Protein AF-A0A090QUG1-F1 (afdb_monomer)

Foldseek 3Di:
DLPFKDKDWADDPVCPPPTDIDIDGRDDPVVVVVVVVVVVVVCVVPDDPPPDD

Sequence (53 aa):
MQGSDGFFEIYSESYAAHPLVIKGAGAGKA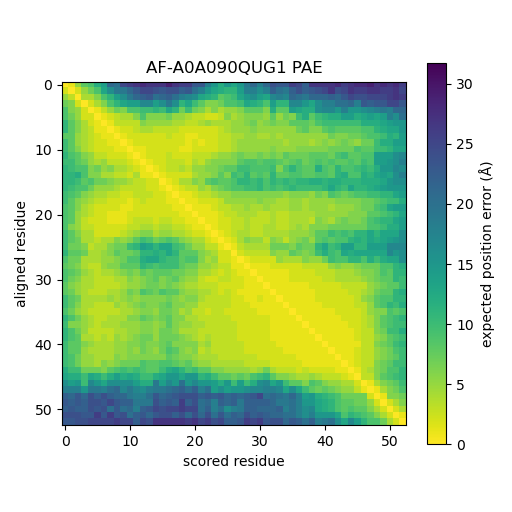VTARGLLSDIIKIAKSCPVVTYK

Mean predicted aligned error: 8.0 Å

Radius of gyration: 17.34 Å; Cα contacts (8 Å, |Δi|>4): 38; chains: 1; bounding box: 25×57×29 Å

Secondary structure (DSSP, 8-state):
--TTEEEEEE--GGGSSSPEEEEEE---HHHHHHHHHHHHHHHHHHS------

Solvent-accessible surface area (backbone atoms only — not comparable to full-atom values): 3415 Å² total; per-residue (Å²): 129,80,90,39,62,39,72,49,75,47,74,45,89,92,24,67,92,60,51,54,73,49,75,47,71,65,58,50,78,69,56,51,50,52,52,54,52,53,52,53,53,50,50,66,68,68,51,76,81,80,75,79,126

Organism: Nonlabens ulvanivorans (NCBI:txid906888)

Nearest PDB structures (foldseek):
  2efw-assembly2_F  TM=3.730E-01  e=2.631E+00  Bacillus subtilis
  7kdc-assembly2_D  TM=3.167E-01  e=2.302E+00  Mus musculus
  4v5o-assembly2_BZ  TM=3.776E-01  e=3.677E+00  Tetrahymena thermophila
  8gbs-assembly1_A1  TM=3.613E-01  e=5.492E+00  Dolichospermum flos-aquae

pLDDT: mean 83.22, std 12.73, range [44.19, 95.38]

InterPro domains:
  IPR001342 Homoserine dehydrogenase, catalytic [PF00742] (2-41)
  IPR011147 Bifunctional aspartokinase/homoserine dehydrogenase, homoserine dehydrogenase domain [PTHR43070] (1-47)

Structure (mmCIF, N/CA/C/O backbone):
data_AF-A0A090QUG1-F1
#
_entry.id   AF-A0A090QUG1-F1
#
loop_
_atom_site.group_PDB
_atom_site.id
_atom_site.type_symbol
_atom_site.label_atom_id
_atom_site.label_alt_id
_atom_site.label_comp_id
_atom_site.label_asym_id
_atom_site.label_entity_id
_atom_site.label_seq_id
_atom_site.pdbx_PDB_ins_code
_atom_site.Cartn_x
_atom_site.Cartn_y
_atom_site.Cartn_z
_atom_site.occupancy
_atom_site.B_iso_or_equiv
_atom_site.auth_seq_id
_atom_site.auth_comp_id
_atom_site.auth_asym_id
_atom_site.auth_atom_id
_atom_site.pdbx_PDB_model_num
ATOM 1 N N . MET A 1 1 ? 5.987 -19.707 -4.911 1.00 44.19 1 MET A N 1
ATOM 2 C CA . MET A 1 1 ? 5.989 -18.618 -3.912 1.00 44.19 1 MET A CA 1
ATOM 3 C C . MET A 1 1 ? 6.535 -17.370 -4.601 1.00 44.19 1 MET A C 1
ATOM 5 O O . MET A 1 1 ? 7.731 -17.308 -4.851 1.00 44.19 1 MET A O 1
ATOM 9 N N . GLN A 1 2 ? 5.669 -16.456 -5.052 1.00 55.91 2 GLN A N 1
ATOM 10 C CA . GLN A 1 2 ? 6.082 -15.184 -5.668 1.00 55.91 2 GLN A CA 1
ATOM 11 C C . GLN A 1 2 ? 6.565 -14.267 -4.532 1.00 55.91 2 GLN A C 1
ATOM 13 O O . GLN A 1 2 ? 5.782 -13.631 -3.843 1.00 55.91 2 GLN A O 1
ATOM 18 N N . GLY A 1 3 ? 7.864 -14.348 -4.234 1.00 57.00 3 GLY A N 1
ATOM 19 C CA . GLY A 1 3 ? 8.459 -14.008 -2.933 1.00 57.00 3 GLY A CA 1
ATOM 20 C C . GLY A 1 3 ? 8.549 -12.529 -2.555 1.00 57.00 3 GLY A C 1
ATOM 21 O O . GLY A 1 3 ? 9.432 -12.183 -1.780 1.00 57.00 3 GLY A O 1
ATOM 22 N N . 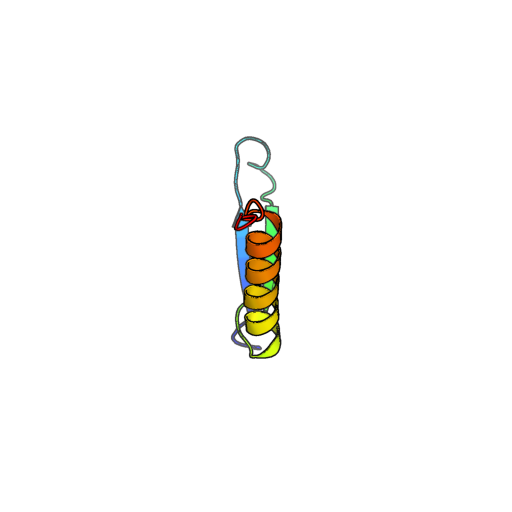SER A 1 4 ? 7.692 -11.658 -3.086 1.00 61.09 4 SER A N 1
ATOM 23 C CA . SER A 1 4 ? 7.715 -10.233 -2.742 1.00 61.09 4 SER A CA 1
ATOM 24 C C . SER A 1 4 ? 6.341 -9.610 -2.495 1.00 61.09 4 SER A C 1
ATOM 26 O O . SER A 1 4 ? 6.268 -8.398 -2.282 1.00 61.09 4 SER A O 1
ATOM 28 N N . ASP A 1 5 ? 5.259 -10.384 -2.523 1.00 72.62 5 ASP A N 1
ATOM 29 C CA . ASP A 1 5 ? 3.952 -9.854 -2.141 1.00 72.62 5 ASP A CA 1
ATOM 30 C C . ASP A 1 5 ? 3.926 -9.571 -0.636 1.00 72.62 5 ASP A C 1
ATOM 32 O O . ASP A 1 5 ? 4.246 -10.428 0.187 1.00 72.62 5 ASP A O 1
ATOM 36 N N . GLY A 1 6 ? 3.585 -8.333 -0.289 1.00 79.25 6 GLY A N 1
ATOM 37 C CA . GLY A 1 6 ? 3.403 -7.872 1.077 1.00 79.25 6 GLY A CA 1
ATOM 38 C C . GLY A 1 6 ? 1.921 -7.753 1.412 1.00 79.25 6 GLY A C 1
ATOM 39 O O . GLY A 1 6 ? 1.070 -7.553 0.538 1.00 79.25 6 GLY A O 1
ATOM 40 N N . PHE A 1 7 ? 1.604 -7.852 2.697 1.00 87.94 7 PHE A N 1
ATOM 41 C CA . PHE A 1 7 ? 0.281 -7.521 3.196 1.00 87.94 7 PHE A CA 1
ATOM 42 C C . PHE A 1 7 ? 0.370 -6.788 4.529 1.00 87.94 7 PHE A C 1
ATOM 44 O O . PHE A 1 7 ? 1.281 -7.024 5.319 1.00 87.94 7 PHE A O 1
ATOM 51 N N . PHE A 1 8 ? -0.589 -5.898 4.755 1.00 88.44 8 PHE A N 1
ATOM 52 C CA . PHE A 1 8 ? -0.734 -5.122 5.976 1.00 88.44 8 PHE A CA 1
ATOM 53 C C . PHE A 1 8 ? -2.171 -5.239 6.464 1.00 88.44 8 PHE A C 1
ATOM 55 O O . 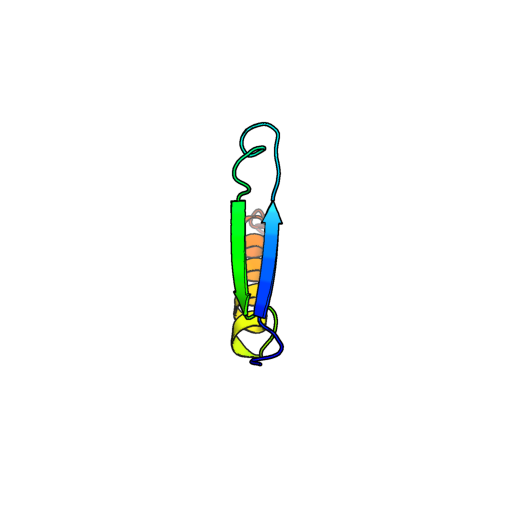PHE A 1 8 ? -3.111 -5.114 5.677 1.00 88.44 8 PHE A O 1
ATOM 62 N N . GLU A 1 9 ? -2.331 -5.452 7.762 1.00 92.62 9 GLU A N 1
ATOM 63 C CA . GLU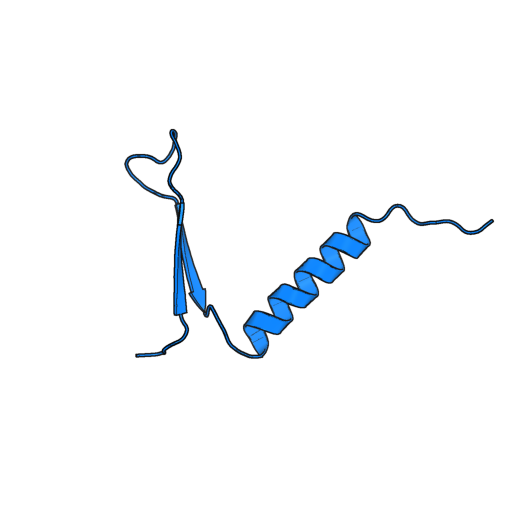 A 1 9 ? -3.624 -5.433 8.435 1.00 92.62 9 GLU A CA 1
ATOM 64 C C . GLU A 1 9 ? -3.640 -4.237 9.376 1.00 92.62 9 GLU A C 1
ATOM 66 O O . GLU A 1 9 ? -2.817 -4.131 10.287 1.00 92.62 9 GLU A O 1
ATOM 71 N N . ILE A 1 10 ? -4.543 -3.301 9.113 1.00 93.56 10 ILE A N 1
ATOM 72 C CA . ILE A 1 10 ? -4.675 -2.077 9.891 1.00 93.56 10 ILE A CA 1
ATOM 73 C C . ILE A 1 10 ? -5.880 -2.245 10.807 1.00 93.56 10 ILE A C 1
ATOM 75 O O . ILE A 1 10 ? -7.020 -2.347 10.348 1.00 93.56 10 ILE A O 1
ATOM 79 N N . TYR A 1 11 ? -5.605 -2.252 12.107 1.00 94.19 11 TYR A N 1
ATOM 80 C CA . TYR A 1 11 ? -6.606 -2.302 13.162 1.00 94.19 11 TYR A CA 1
ATOM 81 C C . TYR A 1 11 ? -6.835 -0.891 13.706 1.00 94.19 11 TYR A C 1
ATOM 83 O O . TYR A 1 11 ? -5.891 -0.133 13.930 1.00 94.19 11 TYR A O 1
ATOM 91 N N . SER A 1 12 ? -8.093 -0.539 13.937 1.00 93.19 12 SER A N 1
ATOM 92 C CA . SER A 1 12 ? -8.479 0.653 14.692 1.00 93.19 12 SER A CA 1
ATOM 93 C C . SER A 1 12 ? -9.723 0.347 15.517 1.00 93.19 12 SER A C 1
ATOM 95 O O . SER A 1 12 ? -10.338 -0.703 15.330 1.00 93.19 12 SER A O 1
ATOM 97 N N . GLU A 1 13 ? -10.121 1.256 16.407 1.00 91.06 13 GLU A N 1
ATOM 98 C CA . GLU A 1 13 ? -11.318 1.087 17.244 1.00 91.06 13 GLU A CA 1
ATOM 99 C C . GLU A 1 13 ? -12.574 0.766 16.415 1.00 91.06 13 GLU A C 1
ATOM 101 O O . GLU A 1 13 ? -13.357 -0.107 16.780 1.00 91.06 13 GLU A O 1
ATOM 106 N N . SER A 1 14 ? -12.732 1.399 15.248 1.00 89.25 14 SER A N 1
ATOM 107 C CA . SER A 1 14 ? -13.849 1.141 14.328 1.00 89.25 14 SER A CA 1
ATOM 108 C C . SER A 1 14 ? -13.714 -0.154 13.517 1.00 89.25 14 SER A C 1
ATOM 110 O O . SER A 1 14 ? -14.714 -0.657 13.013 1.00 89.25 14 SER A O 1
ATOM 112 N N . TYR A 1 15 ? -12.503 -0.699 13.381 1.00 88.25 15 TYR A N 1
ATOM 113 C CA . TYR A 1 15 ? -12.192 -1.888 12.574 1.00 88.25 15 TYR A CA 1
ATOM 114 C C . TYR A 1 15 ? -11.677 -3.057 13.434 1.00 88.25 15 TYR A C 1
ATOM 116 O O . TYR A 1 15 ? -10.936 -3.912 12.955 1.00 88.25 15 TYR A O 1
ATOM 124 N N . ALA A 1 16 ? -12.063 -3.112 14.715 1.00 80.12 16 ALA A N 1
ATOM 125 C CA . ALA A 1 16 ? -11.523 -4.077 15.676 1.00 80.12 16 ALA A CA 1
ATOM 126 C C . ALA A 1 16 ? -11.822 -5.547 15.314 1.00 80.12 16 ALA A C 1
ATOM 128 O O . ALA A 1 16 ? -10.949 -6.398 15.448 1.00 80.12 16 ALA A O 1
ATOM 129 N N . ALA A 1 17 ? -13.037 -5.848 14.839 1.00 88.31 17 ALA A N 1
ATOM 130 C CA . ALA A 1 17 ? -13.438 -7.211 14.462 1.00 88.31 17 ALA A CA 1
ATOM 131 C C . ALA A 1 17 ? -13.050 -7.586 13.019 1.00 88.31 17 ALA A C 1
ATOM 133 O O . ALA A 1 17 ? -12.862 -8.761 12.706 1.00 88.31 17 ALA A O 1
ATOM 134 N N . HIS A 1 18 ? -12.935 -6.589 12.140 1.00 91.19 18 HIS A N 1
ATOM 135 C CA . HIS A 1 18 ? -12.622 -6.764 10.725 1.00 91.19 18 HIS A CA 1
ATOM 136 C C . HIS A 1 18 ? -11.591 -5.706 10.305 1.00 91.19 18 HIS A C 1
ATOM 138 O O . HIS A 1 18 ? -11.989 -4.590 9.960 1.00 91.19 18 HIS A O 1
ATOM 144 N N . PRO A 1 19 ? -10.282 -6.025 10.356 1.00 91.44 19 PRO A N 1
ATOM 145 C CA . PRO A 1 19 ? -9.230 -5.072 10.026 1.00 91.44 19 PRO A CA 1
ATOM 146 C C . PRO A 1 19 ? -9.277 -4.683 8.551 1.00 91.44 19 PRO A C 1
ATOM 148 O O . PRO A 1 19 ? -9.689 -5.462 7.686 1.00 91.44 19 PRO A O 1
ATOM 151 N N . LEU A 1 20 ? -8.780 -3.487 8.245 1.00 93.06 20 LEU A N 1
ATOM 152 C CA . LEU A 1 20 ? -8.557 -3.090 6.864 1.00 93.06 20 LEU A CA 1
ATOM 153 C C . LEU A 1 20 ? -7.317 -3.818 6.336 1.00 93.06 20 LEU A C 1
ATOM 155 O O . LEU A 1 20 ? -6.205 -3.597 6.812 1.00 93.06 20 LEU A O 1
ATOM 159 N N . VAL A 1 21 ? -7.511 -4.674 5.337 1.00 90.75 21 VAL A N 1
ATOM 160 C CA . VAL A 1 21 ? -6.445 -5.504 4.774 1.00 90.75 21 VAL A CA 1
ATOM 161 C C . VAL A 1 21 ? -5.970 -4.931 3.439 1.00 90.75 21 VAL A C 1
ATOM 163 O O . VAL A 1 21 ? -6.741 -4.832 2.485 1.00 90.75 21 VAL A O 1
ATOM 166 N N . ILE A 1 22 ? -4.683 -4.599 3.351 1.00 90.62 22 ILE A N 1
ATOM 167 C CA . ILE A 1 22 ? -4.021 -4.131 2.127 1.00 90.62 22 ILE A CA 1
ATOM 168 C C . ILE A 1 22 ? -3.058 -5.224 1.667 1.00 90.62 22 ILE A C 1
ATOM 170 O O . ILE A 1 22 ? -2.164 -5.609 2.413 1.00 90.62 22 ILE A O 1
ATOM 174 N N . LYS A 1 23 ? -3.226 -5.728 0.439 1.00 88.69 23 LYS A N 1
ATOM 175 C CA . LYS A 1 23 ? -2.372 -6.768 -0.163 1.00 88.69 23 LYS A CA 1
ATOM 176 C C . LYS A 1 23 ? -1.837 -6.305 -1.509 1.00 88.69 23 LYS A C 1
ATOM 178 O O . LYS A 1 23 ? -2.566 -5.672 -2.272 1.00 88.69 23 LYS A O 1
ATOM 183 N N . GLY A 1 24 ? -0.603 -6.673 -1.829 1.00 85.19 24 GLY A N 1
ATOM 184 C CA . GLY A 1 24 ? -0.050 -6.471 -3.164 1.00 85.19 24 GLY A CA 1
ATOM 185 C C . GLY A 1 24 ? 1.453 -6.703 -3.234 1.00 85.19 24 GLY A C 1
ATOM 186 O O . GLY A 1 24 ? 2.105 -6.956 -2.227 1.00 85.19 24 GLY A O 1
ATOM 187 N N . ALA A 1 25 ? 2.010 -6.572 -4.435 1.00 84.75 25 ALA A N 1
ATOM 188 C CA . ALA A 1 25 ? 3.446 -6.680 -4.658 1.00 84.75 25 ALA A CA 1
ATOM 189 C C . ALA A 1 25 ? 4.206 -5.585 -3.894 1.00 84.75 25 ALA A C 1
ATOM 191 O O . ALA A 1 25 ? 4.084 -4.397 -4.197 1.00 84.75 25 ALA A O 1
ATOM 192 N N . GLY A 1 26 ? 4.991 -5.999 -2.898 1.00 73.81 26 GLY A N 1
ATOM 193 C CA . GLY A 1 26 ? 5.764 -5.127 -2.013 1.00 73.81 26 GLY A CA 1
ATOM 194 C C . GLY A 1 26 ? 7.126 -4.714 -2.574 1.00 73.81 26 GLY A C 1
ATOM 195 O O . GLY A 1 26 ? 7.708 -3.746 -2.092 1.00 73.81 26 GLY A O 1
ATOM 196 N N . ALA A 1 27 ? 7.635 -5.397 -3.606 1.00 77.00 27 ALA A N 1
ATOM 197 C CA . ALA A 1 27 ? 8.851 -4.998 -4.313 1.00 77.00 27 ALA A CA 1
ATOM 198 C C . ALA A 1 27 ? 8.843 -5.430 -5.787 1.00 77.00 27 ALA A C 1
ATOM 200 O O . ALA A 1 27 ? 8.162 -6.370 -6.199 1.00 77.00 27 ALA A O 1
ATOM 201 N N . GLY A 1 28 ? 9.606 -4.696 -6.598 1.00 82.69 28 GLY A N 1
ATOM 202 C CA . GLY A 1 28 ? 9.718 -4.891 -8.042 1.00 82.69 28 GLY A CA 1
ATOM 203 C C . GLY A 1 28 ? 9.875 -3.558 -8.770 1.00 82.69 28 GLY A C 1
ATOM 204 O O . GLY A 1 28 ? 9.306 -2.548 -8.364 1.00 82.69 28 GLY A O 1
ATOM 205 N N . LYS A 1 29 ? 10.632 -3.545 -9.876 1.00 86.12 29 LYS A N 1
ATOM 206 C CA . LYS A 1 29 ? 11.012 -2.305 -10.586 1.00 86.12 29 LYS A CA 1
ATOM 207 C C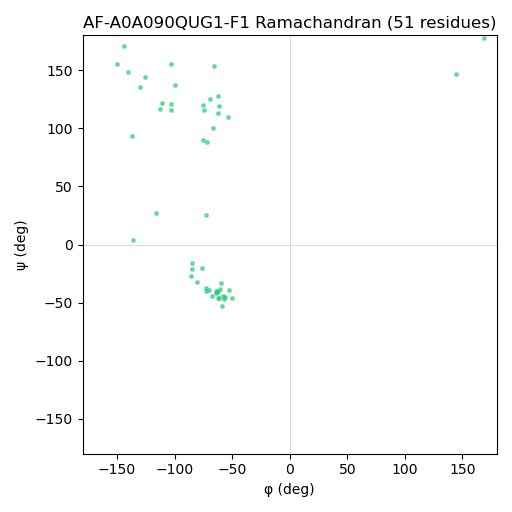 . LYS A 1 29 ? 9.814 -1.389 -10.878 1.00 86.12 29 LYS A C 1
ATOM 209 O O . LYS A 1 29 ? 9.871 -0.195 -10.607 1.00 86.12 29 LYS A O 1
ATOM 214 N N . ALA A 1 30 ? 8.717 -1.956 -11.383 1.00 88.25 30 ALA A N 1
ATOM 215 C CA . ALA A 1 30 ? 7.517 -1.200 -11.734 1.00 88.25 30 ALA A CA 1
ATOM 216 C C . ALA A 1 30 ? 6.725 -0.703 -10.509 1.00 88.25 30 ALA A C 1
ATOM 218 O O . ALA A 1 30 ? 6.241 0.429 -10.515 1.00 88.25 30 ALA A O 1
ATOM 219 N N . VAL A 1 31 ? 6.603 -1.517 -9.452 1.00 85.75 31 VAL A N 1
ATOM 220 C CA . VAL A 1 31 ? 5.834 -1.148 -8.249 1.00 85.75 31 VAL A CA 1
ATOM 221 C C . 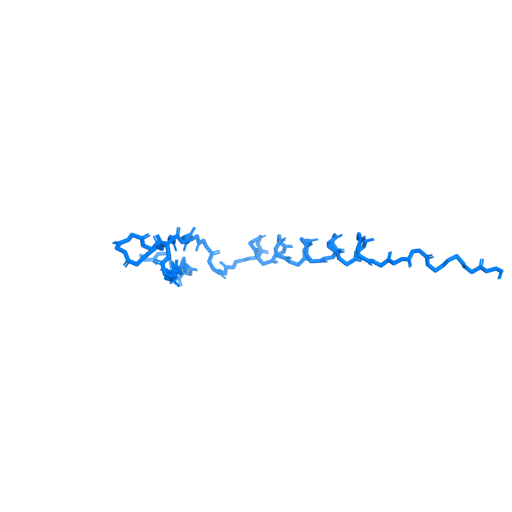VAL A 1 31 ? 6.564 -0.098 -7.413 1.00 85.75 31 VAL A C 1
ATOM 223 O O . VAL A 1 31 ? 5.939 0.860 -6.959 1.00 85.75 31 VAL A O 1
ATOM 226 N N . THR A 1 32 ? 7.893 -0.184 -7.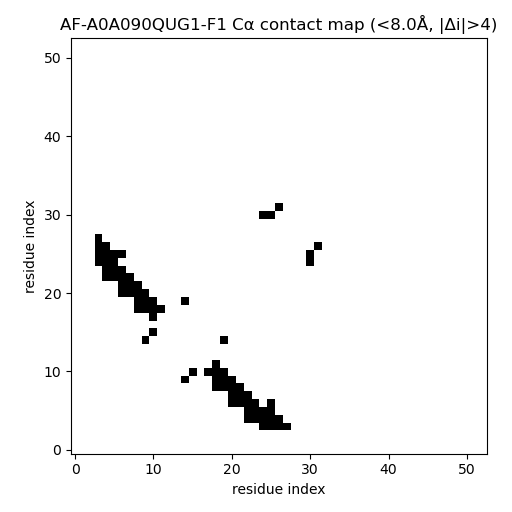320 1.00 89.31 32 THR A N 1
ATOM 227 C CA . THR A 1 32 ? 8.723 0.833 -6.661 1.00 89.31 32 THR A CA 1
ATOM 228 C C . THR A 1 32 ? 8.710 2.155 -7.435 1.00 89.31 32 THR A C 1
ATOM 230 O O . THR A 1 32 ? 8.513 3.209 -6.834 1.00 89.31 32 THR A O 1
ATOM 233 N N . ALA A 1 33 ? 8.833 2.123 -8.771 1.00 93.06 33 ALA A N 1
ATOM 234 C CA . ALA A 1 33 ? 8.761 3.332 -9.600 1.00 93.06 33 ALA A CA 1
ATOM 235 C C . ALA A 1 33 ? 7.406 4.052 -9.474 1.00 93.06 33 ALA A C 1
ATOM 237 O O . ALA A 1 33 ? 7.358 5.281 -9.421 1.00 93.06 33 ALA A O 1
ATOM 238 N N . ARG A 1 34 ? 6.303 3.296 -9.372 1.00 92.56 34 ARG A N 1
ATOM 239 C CA . ARG A 1 34 ? 4.968 3.862 -9.134 1.00 92.56 34 ARG A CA 1
ATOM 240 C C . ARG A 1 34 ? 4.874 4.566 -7.777 1.00 92.56 34 ARG A C 1
ATOM 242 O O . ARG A 1 34 ? 4.266 5.632 -7.708 1.00 92.56 34 ARG A O 1
ATOM 249 N N . GLY A 1 35 ? 5.479 3.997 -6.732 1.00 91.56 35 GLY A N 1
ATOM 250 C CA . GLY A 1 35 ? 5.578 4.635 -5.416 1.00 91.56 35 GLY A CA 1
ATOM 251 C C . GLY A 1 35 ? 6.300 5.982 -5.490 1.00 91.56 35 GLY A C 1
ATOM 252 O O . GLY A 1 35 ? 5.724 7.004 -5.128 1.00 91.56 35 GLY A O 1
ATOM 253 N N . LEU A 1 36 ? 7.500 5.994 -6.082 1.00 95.06 36 LEU A N 1
ATOM 254 C CA . LEU A 1 36 ? 8.304 7.211 -6.262 1.00 95.06 36 LEU A CA 1
ATOM 255 C C . LEU A 1 36 ? 7.558 8.298 -7.0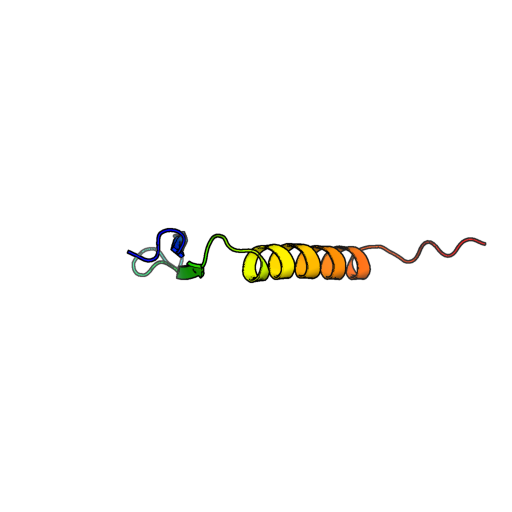45 1.00 95.06 36 LEU A C 1
ATOM 257 O O . LEU A 1 36 ? 7.522 9.453 -6.626 1.00 95.06 36 LEU A O 1
ATOM 261 N N . LEU A 1 37 ? 6.930 7.936 -8.168 1.00 95.38 37 LEU A N 1
ATOM 262 C CA . LEU A 1 37 ? 6.178 8.891 -8.983 1.00 95.38 37 LEU A CA 1
ATOM 263 C C . LEU A 1 37 ? 4.999 9.501 -8.211 1.00 95.38 37 LEU A C 1
ATOM 265 O O . LEU A 1 37 ? 4.745 10.699 -8.325 1.00 95.38 37 LEU A O 1
ATOM 269 N N . SER A 1 38 ? 4.288 8.693 -7.420 1.00 94.50 38 SER A N 1
ATOM 270 C CA . SER A 1 38 ? 3.184 9.171 -6.582 1.00 94.50 38 SER A CA 1
ATOM 271 C C . SER A 1 38 ? 3.655 10.250 -5.608 1.00 94.50 38 SER A C 1
ATOM 273 O O . SER A 1 38 ? 3.013 11.294 -5.484 1.00 94.50 38 SER A O 1
ATOM 275 N N . ASP A 1 39 ? 4.806 10.044 -4.971 1.00 94.69 39 ASP A N 1
ATOM 276 C CA . ASP A 1 39 ? 5.352 10.999 -4.007 1.00 94.69 39 ASP A CA 1
ATOM 277 C C . ASP A 1 39 ? 5.848 12.285 -4.676 1.00 94.69 39 ASP A C 1
ATOM 279 O O . ASP A 1 39 ? 5.551 13.373 -4.182 1.00 94.69 39 ASP A O 1
ATOM 283 N N . ILE A 1 40 ? 6.481 12.197 -5.852 1.00 95.12 40 ILE A N 1
ATOM 284 C CA . ILE A 1 40 ? 6.841 13.377 -6.660 1.00 95.12 40 ILE A CA 1
ATOM 285 C C . ILE A 1 40 ? 5.597 14.219 -6.970 1.00 95.12 40 ILE A C 1
ATOM 287 O O . ILE A 1 40 ? 5.614 15.438 -6.800 1.00 95.12 40 ILE A O 1
ATOM 291 N N . ILE A 1 41 ? 4.495 13.582 -7.381 1.00 94.88 41 ILE A N 1
ATOM 292 C CA . ILE A 1 41 ? 3.239 14.284 -7.681 1.00 94.88 41 ILE A CA 1
ATOM 293 C C . ILE A 1 41 ? 2.663 14.944 -6.424 1.00 94.88 41 ILE A C 1
ATOM 295 O O . ILE A 1 41 ? 2.184 16.076 -6.499 1.00 94.88 41 ILE A O 1
ATOM 299 N N . LYS A 1 42 ? 2.693 14.268 -5.270 1.00 93.31 42 LYS A N 1
ATOM 300 C CA . LYS A 1 42 ? 2.221 14.853 -4.003 1.00 93.31 42 LYS A CA 1
ATOM 301 C C . LYS A 1 42 ? 3.031 16.090 -3.634 1.00 93.31 42 LYS A C 1
ATOM 303 O O . LYS A 1 42 ? 2.426 17.108 -3.319 1.00 93.31 42 LYS A O 1
ATOM 308 N N . ILE A 1 43 ? 4.359 16.022 -3.739 1.00 91.81 43 ILE A N 1
ATOM 309 C CA . ILE A 1 43 ? 5.260 17.149 -3.454 1.00 91.81 43 ILE A CA 1
ATOM 310 C C . ILE A 1 43 ? 4.986 18.313 -4.409 1.00 91.81 43 ILE A C 1
ATOM 312 O O . ILE A 1 43 ? 4.845 19.454 -3.970 1.00 91.81 43 ILE A O 1
ATOM 316 N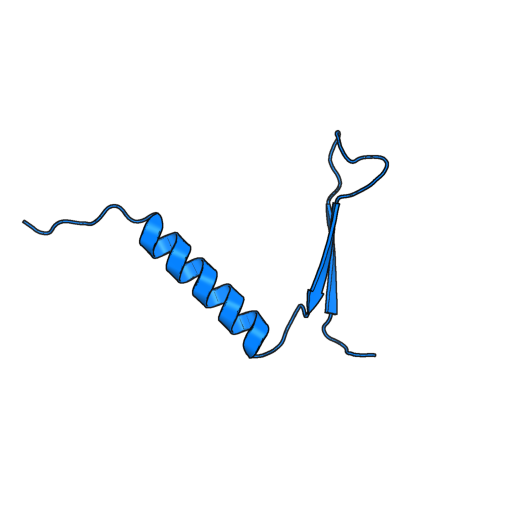 N . ALA A 1 44 ? 4.846 18.027 -5.705 1.00 90.00 44 ALA A N 1
ATOM 317 C CA . ALA A 1 44 ? 4.519 19.039 -6.706 1.00 90.00 44 ALA A CA 1
ATOM 318 C C . ALA A 1 44 ? 3.178 19.734 -6.419 1.00 90.00 44 ALA A C 1
ATOM 320 O O . ALA A 1 44 ? 3.032 20.920 -6.695 1.00 90.00 44 ALA A O 1
ATOM 321 N N . LYS A 1 45 ? 2.206 19.013 -5.845 1.00 89.62 45 LYS A N 1
ATOM 322 C CA . LYS A 1 45 ? 0.911 19.574 -5.433 1.00 89.62 45 LYS A CA 1
ATOM 323 C C . LYS A 1 45 ? 0.961 20.307 -4.093 1.00 89.62 45 LYS A C 1
ATOM 325 O O . LYS A 1 45 ? 0.181 21.233 -3.899 1.00 89.62 45 LYS A O 1
ATOM 330 N N . SER A 1 46 ? 1.806 19.874 -3.159 1.00 86.44 46 SER A N 1
ATOM 331 C CA . SER A 1 46 ? 1.878 20.456 -1.815 1.00 86.44 46 SER A CA 1
ATOM 332 C C . SER A 1 46 ? 2.778 21.684 -1.736 1.00 86.44 46 SER A C 1
ATOM 334 O O . SER A 1 46 ? 2.662 22.452 -0.786 1.00 86.44 46 SER A O 1
ATOM 336 N N . CYS A 1 47 ? 3.701 21.860 -2.685 1.00 71.19 47 CYS A N 1
ATOM 337 C CA . CYS A 1 47 ? 4.594 23.009 -2.691 1.00 71.19 47 CYS A CA 1
ATOM 338 C C . CYS A 1 47 ? 3.836 24.267 -3.157 1.00 71.19 47 CYS A C 1
ATOM 340 O O . CYS A 1 47 ? 3.345 24.286 -4.290 1.00 71.19 47 CYS A O 1
ATOM 342 N N . PRO A 1 48 ? 3.735 25.331 -2.337 1.00 69.44 48 PRO A N 1
ATOM 343 C CA . PRO A 1 48 ? 3.280 26.621 -2.830 1.00 69.44 48 PRO A CA 1
ATOM 344 C C . PRO A 1 48 ? 4.276 27.105 -3.885 1.00 69.44 48 PRO A C 1
ATOM 346 O O . PRO A 1 48 ? 5.482 27.119 -3.643 1.00 69.44 48 PRO A O 1
ATOM 349 N N . VAL A 1 49 ? 3.773 27.470 -5.068 1.00 68.62 49 VAL A N 1
ATOM 350 C CA . VAL A 1 49 ? 4.594 28.007 -6.158 1.00 68.62 49 VAL A CA 1
ATOM 351 C C . VAL A 1 49 ? 5.381 29.191 -5.607 1.00 68.62 49 VAL A C 1
ATOM 353 O O . VAL A 1 49 ? 4.808 30.231 -5.286 1.00 68.62 49 VAL A O 1
ATOM 356 N N . VAL A 1 50 ? 6.695 29.020 -5.464 1.00 67.56 50 VAL A N 1
ATOM 357 C CA . VAL A 1 50 ? 7.599 30.123 -5.153 1.00 67.56 50 VAL A CA 1
ATOM 358 C C . VAL A 1 50 ? 7.682 30.951 -6.424 1.00 67.56 50 VAL A C 1
ATOM 360 O O . VAL A 1 50 ? 8.506 30.698 -7.302 1.00 67.56 50 VAL A O 1
ATOM 363 N N . THR A 1 51 ? 6.763 31.900 -6.563 1.00 63.81 51 THR A N 1
ATOM 364 C CA . THR A 1 51 ? 6.839 32.918 -7.602 1.00 63.81 51 THR A CA 1
ATOM 365 C C . THR A 1 51 ? 8.057 33.769 -7.269 1.00 63.81 51 THR A C 1
ATOM 367 O O . THR A 1 51 ? 8.009 34.605 -6.366 1.00 63.81 51 THR A O 1
ATOM 370 N N . TYR A 1 52 ? 9.175 33.514 -7.945 1.00 62.06 52 TYR A N 1
ATOM 371 C CA . TYR A 1 52 ? 10.290 34.451 -7.927 1.00 62.06 52 TYR A CA 1
ATOM 372 C C . TYR A 1 52 ? 9.782 35.766 -8.528 1.00 62.06 52 TYR A C 1
ATOM 374 O O . TYR A 1 52 ? 9.274 35.777 -9.651 1.00 62.06 52 TYR A O 1
ATOM 382 N N . LYS A 1 53 ? 9.832 36.834 -7.727 1.00 54.22 53 LYS A N 1
ATOM 383 C CA . LYS A 1 53 ? 9.706 38.207 -8.220 1.00 54.22 53 LYS A CA 1
ATOM 384 C C . LYS A 1 53 ? 10.949 38.588 -9.007 1.00 54.22 53 LYS A C 1
ATOM 386 O O . LYS A 1 53 ? 12.046 38.156 -8.587 1.00 54.22 53 LYS A O 1
#